Protein AF-A0A956CKT2-F1 (afdb_monomer_lite)

pLDDT: mean 85.94, std 10.78, range [39.94, 98.0]

Secondary structure (DSSP, 8-state):
-EEEEEEE-TTS-EEEEEEE-TT---S-HHHHS--S-SSEEEEEE--------HHIIIIIIHHH-HHHHHHHHHHHHHHHHHHHHHHHHHHHHHHHHHHHHHS-------

Radius of gyration: 19.92 Å; chains: 1; bounding box: 57×31×56 Å

Foldseek 3Di:
DKKWWWDQDPVRDTDTPDMDDPPDDPPLCCLVPVDPHPTDMDDPDDDDDDDDDSCCLPPPCVPPPVPVNVVVVVVSVVNVVVVVVVVVVVVVVVVVVVVVVVPDPPPPDD

Sequence (110 aa):
GELEVFKHGRGGNDLRVALLGPGDWFGDMSMVDPQPRSASVRAIAPSLLLRISPDQLETTLIERDVHTYAILMRNLARELSRRLRVADGILAQMVVSVGEAYRGPSTSGR

Structure (mmCIF, N/CA/C/O backbone):
data_AF-A0A956CKT2-F1
#
_entry.id   AF-A0A956CKT2-F1
#
loop_
_atom_site.group_PDB
_atom_site.id
_atom_site.type_symbol
_atom_site.label_atom_id
_atom_site.label_alt_id
_atom_site.label_comp_id
_atom_site.label_asym_id
_atom_site.label_entity_id
_atom_site.label_seq_id
_atom_site.pdbx_PDB_ins_code
_atom_site.Cartn_x
_atom_site.Cartn_y
_atom_site.Cartn_z
_atom_site.occupancy
_atom_site.B_iso_or_equiv
_atom_site.auth_seq_id
_atom_site.auth_comp_i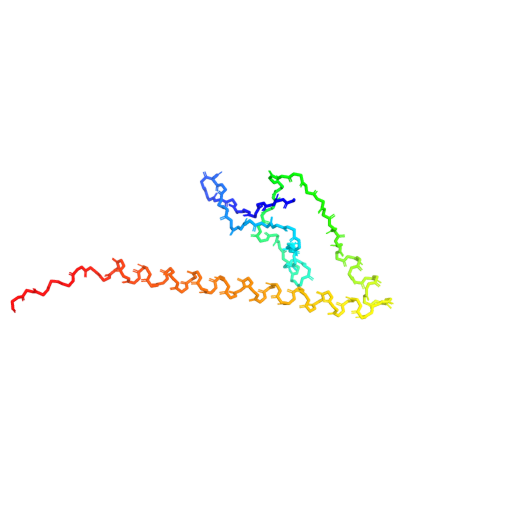d
_atom_site.auth_asym_id
_atom_site.auth_atom_id
_atom_site.pdbx_PDB_model_num
ATOM 1 N N . GLY A 1 1 ? -12.949 -5.361 -6.969 1.00 92.25 1 GLY A N 1
ATOM 2 C CA . GLY A 1 1 ? -12.180 -4.162 -6.618 1.00 92.25 1 GLY A CA 1
ATOM 3 C C . GLY A 1 1 ? -10.806 -4.317 -7.200 1.00 92.25 1 GLY A C 1
ATOM 4 O O . GLY A 1 1 ? -10.187 -5.339 -6.939 1.00 92.25 1 GLY A O 1
ATOM 5 N N . GLU A 1 2 ? -10.391 -3.364 -8.021 1.00 97.44 2 GLU A N 1
ATOM 6 C CA . GLU A 1 2 ? -9.076 -3.358 -8.657 1.00 97.44 2 GLU A CA 1
ATOM 7 C C . GLU A 1 2 ? -8.538 -1.929 -8.642 1.00 97.44 2 GLU A C 1
ATOM 9 O O . GLU A 1 2 ? -9.238 -0.983 -9.031 1.00 97.44 2 GLU A O 1
ATOM 14 N N . LEU A 1 3 ? -7.314 -1.778 -8.145 1.00 97.62 3 LEU A N 1
ATOM 15 C CA . LEU A 1 3 ? -6.640 -0.494 -8.024 1.00 97.62 3 LEU A CA 1
ATOM 16 C C . LEU A 1 3 ? -5.284 -0.550 -8.716 1.00 97.62 3 LEU A C 1
ATOM 18 O O . LEU A 1 3 ? -4.574 -1.551 -8.658 1.00 97.62 3 LEU A O 1
ATOM 22 N N . GLU A 1 4 ? -4.894 0.569 -9.301 1.00 97.06 4 GLU A N 1
ATOM 23 C CA . GLU A 1 4 ? -3.570 0.771 -9.863 1.00 97.06 4 GLU A CA 1
ATOM 24 C C . GLU A 1 4 ? -2.760 1.702 -8.962 1.00 97.06 4 GLU A C 1
ATOM 26 O O . GLU A 1 4 ? -3.213 2.799 -8.630 1.00 97.06 4 GLU A O 1
ATOM 31 N N . VAL A 1 5 ? -1.541 1.283 -8.612 1.00 95.06 5 VAL A N 1
ATOM 32 C CA . VAL A 1 5 ? -0.522 2.134 -7.986 1.00 95.06 5 VAL A CA 1
ATOM 33 C C . VAL A 1 5 ? 0.405 2.653 -9.077 1.00 95.06 5 VAL A C 1
ATOM 35 O O . VAL A 1 5 ? 0.982 1.857 -9.820 1.00 95.06 5 VAL A O 1
ATOM 38 N N . PHE A 1 6 ? 0.596 3.968 -9.156 1.00 95.06 6 PHE A N 1
ATOM 39 C CA . PHE A 1 6 ? 1.392 4.598 -10.206 1.00 95.06 6 PHE A CA 1
ATOM 40 C C . PHE A 1 6 ? 2.251 5.761 -9.696 1.00 95.06 6 PHE A C 1
ATOM 42 O O . PHE A 1 6 ? 1.954 6.402 -8.685 1.00 95.06 6 PHE A O 1
ATOM 49 N N . LYS A 1 7 ? 3.343 6.034 -10.413 1.00 93.31 7 LYS A N 1
ATOM 50 C CA . LYS A 1 7 ? 4.228 7.187 -10.204 1.00 93.31 7 LYS A CA 1
ATOM 51 C C . LYS A 1 7 ? 4.249 8.049 -11.456 1.00 93.31 7 LYS A C 1
ATOM 53 O O . LYS A 1 7 ? 4.394 7.524 -12.555 1.00 93.31 7 LYS A O 1
ATOM 58 N N . HIS A 1 8 ? 4.191 9.363 -11.284 1.00 89.12 8 HIS A N 1
ATOM 59 C CA . HIS A 1 8 ? 4.349 10.293 -12.397 1.00 89.12 8 HIS A CA 1
ATOM 60 C C . HIS A 1 8 ? 5.805 10.269 -12.883 1.00 89.12 8 HIS A C 1
ATOM 62 O O . HIS A 1 8 ? 6.732 10.583 -12.131 1.00 89.12 8 HIS A O 1
ATOM 68 N N . GLY A 1 9 ? 6.017 9.862 -14.133 1.00 84.69 9 GLY A N 1
ATOM 69 C CA . GLY A 1 9 ? 7.316 9.927 -14.790 1.00 84.69 9 GLY A CA 1
ATOM 70 C C . GLY A 1 9 ? 7.677 11.357 -15.200 1.00 84.69 9 GLY A C 1
ATOM 71 O O . GLY A 1 9 ? 6.817 12.222 -15.354 1.00 84.69 9 GLY A O 1
ATOM 72 N N . ARG A 1 10 ? 8.969 11.608 -15.451 1.00 79.50 10 ARG A N 1
ATOM 73 C CA . ARG A 1 10 ? 9.477 12.941 -15.845 1.00 79.50 10 ARG A CA 1
ATOM 74 C C . ARG A 1 10 ? 8.917 13.469 -17.176 1.00 79.50 10 ARG A C 1
ATOM 76 O O . ARG A 1 10 ? 9.023 14.660 -17.432 1.00 79.50 10 ARG A O 1
ATOM 83 N N . GLY A 1 11 ? 8.336 12.602 -18.009 1.00 80.44 11 GLY A N 1
ATOM 84 C CA . GLY A 1 11 ? 7.756 12.948 -19.313 1.00 80.44 11 GLY A CA 1
ATOM 85 C C . GLY A 1 11 ? 6.226 13.015 -19.344 1.00 80.44 11 GLY A C 1
ATOM 86 O O . GLY A 1 11 ? 5.662 12.945 -20.427 1.00 80.44 11 GLY A O 1
ATOM 87 N N . GLY A 1 12 ? 5.550 13.065 -18.189 1.00 82.62 12 GLY A N 1
ATOM 88 C CA . GLY A 1 12 ? 4.080 13.083 -18.117 1.00 82.62 12 GLY A CA 1
ATOM 89 C C . GLY A 1 12 ? 3.406 11.714 -18.263 1.00 82.62 12 GLY A C 1
ATOM 90 O O . GLY A 1 12 ? 2.190 11.621 -18.145 1.00 82.62 12 GLY A O 1
ATOM 91 N N . ASN A 1 13 ? 4.184 10.647 -18.464 1.00 88.31 13 ASN A N 1
ATOM 92 C CA . ASN A 1 13 ? 3.668 9.282 -18.484 1.00 88.31 13 ASN A CA 1
ATOM 93 C C . ASN A 1 13 ? 3.624 8.702 -17.069 1.00 88.31 13 ASN A C 1
ATOM 95 O O . ASN A 1 13 ? 4.630 8.720 -16.353 1.00 88.31 13 ASN A O 1
ATOM 99 N N . ASP A 1 14 ? 2.479 8.138 -16.697 1.00 92.94 14 ASP A N 1
ATOM 100 C CA . ASP A 1 14 ? 2.336 7.373 -15.464 1.00 92.94 14 ASP A CA 1
ATOM 101 C C . ASP A 1 14 ? 3.040 6.021 -15.601 1.00 92.94 14 ASP A C 1
ATOM 103 O O . ASP A 1 14 ? 2.746 5.222 -16.492 1.00 92.94 14 ASP A O 1
ATOM 107 N N . LEU A 1 15 ? 3.966 5.745 -14.687 1.00 91.81 15 LEU A N 1
ATOM 108 C CA . LEU A 1 15 ? 4.581 4.437 -14.541 1.00 91.81 15 LEU A CA 1
ATOM 109 C C . LEU A 1 15 ? 3.764 3.618 -13.544 1.00 91.81 15 LEU A C 1
ATOM 111 O O . LEU A 1 15 ? 3.756 3.920 -12.347 1.00 91.81 15 LEU A O 1
ATOM 115 N N . ARG A 1 16 ? 3.117 2.555 -14.026 1.00 92.38 16 ARG A N 1
ATOM 116 C CA . ARG A 1 16 ? 2.458 1.576 -13.160 1.00 92.38 16 ARG A CA 1
ATOM 117 C C . ARG A 1 16 ? 3.496 0.846 -12.310 1.00 92.38 16 ARG A C 1
ATOM 119 O O . ARG A 1 16 ? 4.414 0.223 -12.834 1.00 92.38 16 ARG A O 1
ATOM 126 N N . VAL A 1 17 ? 3.315 0.912 -10.997 1.00 90.62 17 VAL A N 1
ATOM 127 C CA . VAL A 1 17 ? 4.174 0.273 -9.993 1.00 90.62 17 VAL A CA 1
ATOM 128 C C . VAL A 1 17 ? 3.582 -1.056 -9.536 1.00 90.62 17 VAL A C 1
ATOM 130 O O . VAL A 1 17 ? 4.319 -2.019 -9.350 1.00 90.62 17 VAL A O 1
ATOM 133 N N . ALA A 1 18 ? 2.260 -1.120 -9.357 1.00 91.12 18 ALA A N 1
ATOM 134 C CA . ALA A 1 18 ? 1.567 -2.328 -8.918 1.00 91.12 18 ALA A CA 1
ATOM 135 C C . ALA A 1 18 ? 0.082 -2.310 -9.308 1.00 91.12 18 ALA A C 1
ATOM 137 O O . ALA A 1 18 ? -0.499 -1.247 -9.536 1.00 91.12 18 ALA A O 1
ATOM 138 N N . LEU A 1 19 ? -0.523 -3.496 -9.327 1.00 94.56 19 LEU A N 1
ATOM 139 C CA . LEU A 1 19 ? -1.971 -3.696 -9.312 1.00 94.56 19 LEU A CA 1
ATOM 140 C C . LEU A 1 19 ? -2.353 -4.291 -7.959 1.00 94.56 19 LEU A C 1
ATOM 142 O O . LEU A 1 19 ? -1.643 -5.163 -7.457 1.00 94.56 19 LEU A O 1
ATOM 146 N N . LEU A 1 20 ? -3.443 -3.798 -7.381 1.00 94.31 20 LEU A N 1
ATOM 147 C CA . LEU A 1 20 ? -3.967 -4.244 -6.095 1.00 94.31 20 LEU A CA 1
ATOM 148 C C . LEU A 1 20 ? -5.368 -4.816 -6.281 1.00 94.31 20 LEU A C 1
ATOM 150 O O . LEU A 1 20 ? -6.207 -4.226 -6.969 1.00 94.31 20 LEU A O 1
ATOM 154 N N . GLY A 1 21 ? -5.617 -5.943 -5.629 1.00 95.06 21 GLY A N 1
ATOM 155 C CA . GLY A 1 21 ? -6.896 -6.630 -5.600 1.00 95.06 21 GLY A CA 1
ATOM 156 C C . GLY A 1 21 ? -7.552 -6.623 -4.217 1.00 95.06 21 GLY A C 1
ATOM 157 O O . GLY A 1 21 ? -7.109 -5.943 -3.287 1.00 95.06 21 GLY A O 1
ATOM 158 N N . PRO A 1 22 ? -8.648 -7.383 -4.057 1.00 94.56 22 PRO A N 1
ATOM 159 C CA . PRO A 1 22 ? -9.303 -7.550 -2.766 1.00 94.56 22 PRO A CA 1
ATOM 160 C C . PRO A 1 22 ? -8.343 -8.109 -1.708 1.00 94.56 22 PRO A C 1
ATOM 162 O O . PRO A 1 22 ? -7.672 -9.110 -1.940 1.00 94.56 22 PRO A O 1
ATOM 165 N N . GLY A 1 23 ? -8.322 -7.480 -0.532 1.00 88.69 23 GLY A N 1
ATOM 166 C CA . GLY A 1 23 ? -7.461 -7.876 0.588 1.00 88.69 23 GLY A CA 1
ATOM 167 C C . GLY A 1 23 ? -6.086 -7.204 0.606 1.00 88.69 23 GLY A C 1
ATOM 168 O O . GLY A 1 23 ? -5.421 -7.260 1.640 1.00 88.69 23 GLY A O 1
ATOM 169 N N . ASP A 1 24 ? -5.687 -6.527 -0.475 1.00 89.88 24 ASP A N 1
ATOM 170 C CA . ASP A 1 24 ? -4.448 -5.753 -0.503 1.00 89.88 24 ASP A CA 1
ATOM 171 C C . ASP A 1 24 ? -4.568 -4.441 0.281 1.00 89.88 24 ASP A C 1
ATOM 173 O O . ASP A 1 24 ? -5.617 -3.796 0.340 1.00 89.88 24 ASP A O 1
ATOM 177 N N . TRP A 1 25 ? -3.444 -4.027 0.864 1.00 88.12 25 TRP A N 1
ATOM 178 C CA . TRP A 1 25 ? -3.317 -2.818 1.676 1.00 88.12 25 TRP A CA 1
ATOM 179 C C . TRP A 1 25 ? -2.552 -1.751 0.899 1.00 88.12 25 TRP A C 1
ATOM 181 O O . TRP A 1 25 ? -1.678 -2.067 0.099 1.00 88.12 25 TRP A O 1
ATOM 191 N N . PHE A 1 26 ? -2.833 -0.471 1.119 1.00 91.06 26 PHE A N 1
ATOM 192 C CA . PHE A 1 26 ? -2.017 0.617 0.574 1.00 91.06 26 PHE A CA 1
ATOM 193 C C . PHE A 1 26 ? -2.143 1.875 1.428 1.00 91.06 26 PHE A C 1
ATOM 195 O O . PHE A 1 26 ? -3.074 2.013 2.217 1.00 91.06 26 PHE A O 1
ATOM 202 N N . GLY A 1 27 ? -1.188 2.796 1.277 1.00 88.94 27 GLY A N 1
ATOM 203 C CA . GLY A 1 27 ? -1.078 3.962 2.162 1.00 88.94 27 GLY A CA 1
ATOM 204 C C . GLY A 1 27 ? -0.522 3.623 3.552 1.00 88.94 27 GLY A C 1
ATOM 205 O O . GLY A 1 27 ? -0.454 4.496 4.412 1.00 88.94 27 GLY A O 1
ATOM 206 N N . ASP A 1 28 ? -0.077 2.381 3.729 1.00 88.69 28 ASP A N 1
ATOM 207 C CA . ASP A 1 28 ? 0.554 1.800 4.909 1.00 88.69 28 ASP A CA 1
ATOM 208 C C . ASP A 1 28 ? 1.856 2.510 5.288 1.00 88.69 28 ASP A C 1
ATOM 210 O O . ASP A 1 28 ? 2.092 2.777 6.461 1.00 88.69 28 ASP A O 1
ATOM 214 N N . MET A 1 29 ? 2.664 2.900 4.297 1.00 87.56 29 MET A N 1
ATOM 215 C CA . MET A 1 29 ? 3.929 3.602 4.541 1.00 87.56 29 MET A CA 1
ATOM 216 C C . MET A 1 29 ? 3.733 4.871 5.369 1.00 87.56 29 MET A C 1
ATOM 218 O O . MET A 1 29 ? 4.401 5.025 6.379 1.00 87.56 29 MET A O 1
ATOM 222 N N . SER A 1 30 ? 2.762 5.720 5.015 1.00 85.00 30 SER A N 1
ATOM 223 C CA . SER A 1 30 ? 2.501 6.964 5.757 1.00 85.00 30 SER A CA 1
ATOM 224 C C . SER A 1 30 ? 1.942 6.745 7.164 1.00 85.00 30 SER A C 1
ATOM 226 O O . SER A 1 30 ? 1.928 7.681 7.951 1.00 85.00 30 SER A O 1
ATOM 228 N N . MET A 1 31 ? 1.425 5.545 7.457 1.00 82.81 31 MET A N 1
ATOM 229 C CA . MET A 1 31 ? 0.985 5.191 8.810 1.00 82.81 31 MET A CA 1
ATOM 230 C C . MET A 1 31 ? 2.161 4.786 9.704 1.00 82.81 31 MET A C 1
ATOM 232 O O . MET A 1 31 ? 2.066 4.932 10.915 1.00 82.81 31 MET A O 1
ATOM 236 N N . VAL A 1 32 ? 3.241 4.251 9.125 1.00 83.62 32 VAL A N 1
ATOM 237 C CA . VAL A 1 32 ? 4.431 3.792 9.863 1.00 83.62 32 VAL A CA 1
ATOM 238 C C . VAL A 1 32 ? 5.514 4.869 9.910 1.00 83.62 32 VAL A C 1
ATOM 240 O O . VAL A 1 32 ? 6.147 5.059 10.943 1.00 83.62 32 VAL A O 1
ATOM 243 N N . ASP A 1 33 ? 5.722 5.564 8.797 1.00 85.12 33 ASP A N 1
ATOM 244 C CA . ASP A 1 33 ? 6.684 6.647 8.636 1.00 85.12 33 ASP A CA 1
ATOM 245 C C . ASP A 1 33 ? 5.984 7.828 7.938 1.00 85.12 33 ASP A C 1
ATOM 247 O O . ASP A 1 33 ? 5.677 7.736 6.741 1.00 85.12 33 ASP A O 1
ATOM 251 N N . PRO A 1 34 ? 5.662 8.916 8.664 1.00 82.12 34 PRO A N 1
ATOM 252 C CA . PRO A 1 34 ? 4.889 10.039 8.143 1.00 82.12 34 PRO A CA 1
ATOM 253 C C . PRO A 1 34 ? 5.709 10.906 7.170 1.00 82.12 34 PRO A C 1
ATOM 255 O O . PRO A 1 34 ? 6.098 12.037 7.454 1.00 82.12 34 PRO A O 1
ATOM 258 N N . GLN A 1 35 ? 5.924 10.366 5.972 1.00 87.56 35 GLN A N 1
ATOM 259 C CA . GLN A 1 35 ? 6.525 11.020 4.813 1.00 87.56 35 GLN A CA 1
ATOM 260 C C . GLN A 1 35 ? 5.485 11.297 3.711 1.00 87.56 35 GLN A C 1
ATOM 262 O O . GLN A 1 35 ? 4.387 10.721 3.721 1.00 87.56 35 GLN A O 1
ATOM 267 N N . PRO A 1 36 ? 5.803 12.167 2.726 1.00 87.69 36 PRO A N 1
ATOM 268 C CA . PRO A 1 36 ? 4.960 12.359 1.552 1.00 87.69 36 PRO A CA 1
ATOM 269 C C . PRO A 1 36 ? 4.602 11.036 0.864 1.00 87.69 36 PRO A C 1
ATOM 271 O O . PRO A 1 36 ? 5.352 10.060 0.905 1.00 87.69 36 PRO A O 1
ATOM 274 N N . ARG A 1 37 ? 3.443 11.007 0.193 1.00 88.38 37 ARG A N 1
ATOM 275 C CA . ARG A 1 37 ? 2.959 9.808 -0.508 1.00 88.38 37 ARG A CA 1
ATOM 276 C C . ARG A 1 37 ? 4.021 9.290 -1.483 1.00 88.38 37 ARG A C 1
ATOM 278 O O . ARG A 1 37 ? 4.474 10.019 -2.360 1.00 88.38 37 ARG A O 1
ATOM 285 N N . SER A 1 38 ? 4.364 8.009 -1.359 1.00 88.00 38 SER A N 1
ATOM 286 C CA . SER A 1 38 ? 5.372 7.357 -2.203 1.00 88.00 38 SER A CA 1
ATOM 287 C C . SER A 1 38 ? 4.892 7.093 -3.635 1.00 88.00 38 SER A C 1
ATOM 289 O O . SER A 1 38 ? 5.716 6.944 -4.538 1.00 88.00 38 SER A O 1
ATOM 291 N N . ALA A 1 39 ? 3.577 7.021 -3.849 1.00 92.25 39 ALA A N 1
ATOM 292 C CA . ALA A 1 39 ? 2.920 6.832 -5.137 1.00 92.25 39 ALA A CA 1
ATOM 293 C C . ALA A 1 39 ? 1.453 7.289 -5.064 1.00 92.25 39 ALA A C 1
ATOM 295 O O . ALA A 1 39 ? 0.884 7.421 -3.976 1.00 92.25 39 ALA A O 1
ATOM 296 N N . SER A 1 40 ? 0.843 7.485 -6.230 1.00 94.62 40 SER A N 1
ATOM 297 C CA . SER A 1 40 ? -0.597 7.693 -6.374 1.00 94.62 40 SER A CA 1
ATOM 298 C C . SER A 1 40 ? -1.315 6.358 -6.554 1.00 94.62 40 SER A C 1
ATOM 300 O O . SER A 1 40 ? -0.732 5.387 -7.037 1.00 94.62 40 SER A O 1
ATOM 302 N N . VAL A 1 41 ? -2.594 6.313 -6.180 1.00 95.88 41 VAL A N 1
ATOM 303 C CA . VAL A 1 41 ? -3.455 5.141 -6.372 1.00 95.88 41 VAL A CA 1
ATOM 304 C C . VAL A 1 41 ? -4.759 5.584 -7.021 1.00 95.88 41 VAL A C 1
ATOM 306 O O . VAL A 1 41 ? -5.340 6.584 -6.597 1.00 95.88 41 VAL A O 1
ATOM 309 N N . ARG A 1 42 ? -5.232 4.848 -8.028 1.00 96.50 42 ARG A N 1
ATOM 310 C CA . ARG A 1 42 ? -6.552 5.057 -8.642 1.00 96.50 42 ARG A CA 1
ATOM 311 C C . ARG A 1 42 ? -7.323 3.752 -8.757 1.00 96.50 42 ARG A C 1
ATOM 313 O O . ARG A 1 42 ? -6.733 2.700 -8.983 1.00 96.50 42 ARG A O 1
ATOM 320 N N . ALA A 1 43 ? -8.641 3.824 -8.612 1.00 97.88 43 ALA A N 1
ATOM 321 C CA . ALA A 1 43 ? -9.510 2.690 -8.892 1.00 97.88 43 ALA A CA 1
ATOM 322 C C . ALA A 1 43 ? -9.679 2.526 -10.404 1.00 97.88 43 ALA A C 1
ATOM 324 O O . ALA A 1 43 ? -9.997 3.493 -11.094 1.00 97.88 43 ALA A O 1
ATOM 325 N N . ILE A 1 44 ? -9.481 1.306 -10.896 1.00 97.88 44 ILE A N 1
ATOM 326 C CA . ILE A 1 44 ? -9.681 0.947 -12.310 1.00 97.88 44 ILE A CA 1
ATOM 327 C C . ILE A 1 44 ? -10.886 0.018 -12.508 1.00 97.88 44 ILE A C 1
ATOM 329 O O . ILE A 1 44 ? -11.314 -0.222 -13.632 1.00 97.88 44 ILE A O 1
ATOM 333 N N . ALA A 1 45 ? -11.488 -0.432 -11.405 1.00 97.94 45 ALA A N 1
ATOM 334 C CA . ALA A 1 45 ? -12.780 -1.101 -11.358 1.00 97.94 45 ALA A CA 1
ATOM 335 C C . ALA A 1 45 ? -13.561 -0.667 -10.099 1.00 97.94 45 ALA A C 1
ATOM 337 O O . ALA A 1 45 ? -12.943 -0.193 -9.133 1.00 97.94 45 ALA A O 1
ATOM 338 N N . PRO A 1 46 ? -14.896 -0.865 -10.046 1.00 98.00 46 PRO A N 1
ATOM 339 C CA . PRO A 1 46 ? -15.683 -0.645 -8.835 1.00 98.00 46 PRO A CA 1
ATOM 340 C C . PRO A 1 46 ? -15.051 -1.324 -7.615 1.00 98.00 46 PRO A C 1
ATOM 342 O O . PRO A 1 46 ? -14.761 -2.527 -7.611 1.00 98.00 46 PRO A O 1
ATOM 345 N N . SER A 1 47 ? -14.784 -0.521 -6.588 1.00 96.88 47 SER A N 1
ATOM 346 C CA . SER A 1 47 ? -13.981 -0.919 -5.435 1.00 96.88 47 SER A CA 1
ATOM 347 C C . SER A 1 47 ? -14.601 -0.389 -4.149 1.00 96.88 47 SER A C 1
ATOM 349 O O . SER A 1 47 ? -14.925 0.791 -4.053 1.00 96.88 47 SER A O 1
ATOM 351 N N . LEU A 1 48 ? -14.746 -1.273 -3.162 1.00 97.00 48 LEU A N 1
ATOM 352 C CA . LEU A 1 48 ? -15.125 -0.927 -1.797 1.00 97.00 48 LEU A CA 1
ATOM 353 C C . LEU A 1 48 ? -13.863 -0.947 -0.937 1.00 97.00 48 LEU A C 1
ATOM 355 O O . LEU A 1 48 ? -13.126 -1.932 -0.962 1.00 97.00 48 LEU A O 1
ATOM 359 N N . LEU A 1 49 ? -13.616 0.136 -0.203 1.00 95.31 49 LEU A N 1
ATOM 360 C CA . LEU A 1 49 ? -12.394 0.325 0.572 1.00 95.31 49 LEU A CA 1
ATOM 361 C C . LEU A 1 49 ? -12.723 0.602 2.034 1.00 95.31 49 LEU A C 1
ATOM 363 O O . LEU A 1 49 ? -13.623 1.385 2.336 1.00 95.31 49 LEU A O 1
ATOM 367 N N . LEU A 1 50 ? -11.941 0.001 2.929 1.00 92.38 50 LEU A N 1
ATOM 368 C CA . LEU A 1 50 ? -11.895 0.383 4.333 1.00 92.38 50 LEU A CA 1
ATOM 369 C C . LEU A 1 50 ? -10.775 1.408 4.516 1.00 92.38 50 LEU A C 1
ATOM 371 O O . LEU A 1 50 ? -9.622 1.137 4.186 1.00 92.38 50 LEU A O 1
ATOM 375 N N . ARG A 1 51 ? -11.112 2.584 5.044 1.00 90.94 51 ARG A N 1
ATOM 376 C CA . ARG A 1 51 ? -10.136 3.624 5.377 1.00 90.94 51 ARG A CA 1
ATOM 377 C C . ARG A 1 51 ? -9.890 3.631 6.879 1.00 90.94 51 ARG A C 1
ATOM 379 O O . ARG A 1 51 ? -10.840 3.718 7.648 1.00 90.94 51 ARG A O 1
ATOM 386 N N . ILE A 1 52 ? -8.615 3.623 7.255 1.00 87.31 52 ILE A N 1
ATOM 387 C CA . ILE A 1 52 ? -8.146 3.864 8.620 1.00 87.31 52 ILE A CA 1
ATOM 388 C C . ILE A 1 52 ? -7.373 5.184 8.589 1.00 87.31 52 ILE A C 1
ATOM 390 O O . ILE A 1 52 ? -6.426 5.321 7.812 1.00 87.31 52 ILE A O 1
ATOM 394 N N . SER A 1 53 ? -7.808 6.188 9.353 1.00 86.44 53 SER A N 1
ATOM 395 C CA . SER A 1 53 ? -7.036 7.426 9.514 1.00 86.44 53 SER A CA 1
ATOM 396 C C . SER A 1 53 ? -5.946 7.263 10.583 1.00 86.44 53 SER A C 1
ATOM 398 O O . SER A 1 53 ? -6.103 6.438 11.485 1.00 86.44 53 SER A O 1
ATOM 400 N N . PRO A 1 54 ? -4.859 8.055 10.521 1.00 80.69 54 PRO A N 1
ATOM 401 C CA . PRO A 1 54 ? -3.856 8.091 11.586 1.00 80.69 54 PRO A CA 1
ATOM 402 C C . PRO A 1 54 ? -4.476 8.349 12.968 1.00 80.69 54 PRO A C 1
ATOM 404 O O . PRO A 1 54 ? -4.181 7.624 13.908 1.00 80.69 54 PRO A O 1
ATOM 407 N N . ASP A 1 55 ? -5.440 9.271 13.063 1.00 83.25 55 ASP A N 1
ATOM 408 C CA . ASP A 1 55 ? -6.113 9.590 14.334 1.00 83.25 55 ASP A CA 1
ATOM 409 C C . ASP A 1 55 ? -6.913 8.399 14.896 1.00 83.25 55 ASP A C 1
ATOM 411 O O . ASP A 1 55 ? -6.951 8.160 16.102 1.00 83.25 55 ASP A O 1
ATOM 415 N N . GLN A 1 56 ? -7.549 7.607 14.022 1.00 82.31 56 GLN A N 1
ATOM 416 C CA . GLN A 1 56 ? -8.242 6.380 14.433 1.00 82.31 56 GLN A CA 1
ATOM 417 C C . GLN A 1 56 ? -7.255 5.335 14.959 1.00 82.31 56 GLN A C 1
ATOM 419 O O . GLN A 1 56 ? -7.578 4.593 15.888 1.00 82.31 56 GLN A O 1
ATOM 424 N N . LEU A 1 57 ? -6.056 5.279 14.378 1.00 78.56 57 LEU A N 1
ATOM 425 C CA . LEU A 1 57 ? -5.003 4.386 14.832 1.00 78.56 57 LEU A CA 1
ATOM 426 C C . LEU A 1 57 ? -4.501 4.791 16.223 1.00 78.56 57 LEU A C 1
ATOM 428 O O . LEU A 1 57 ? -4.502 3.959 17.128 1.00 78.56 57 LEU A O 1
ATOM 432 N N . GLU A 1 58 ? 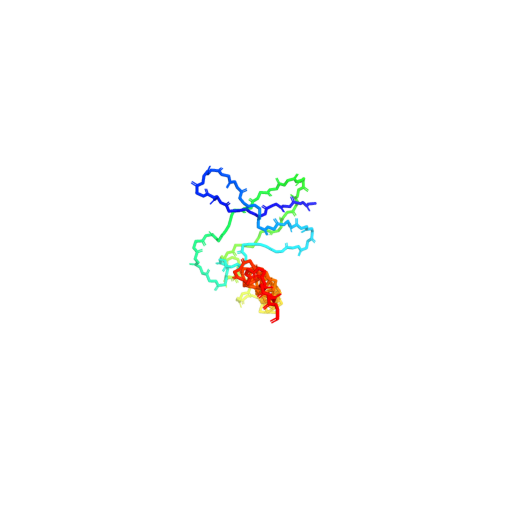-4.126 6.060 16.391 1.00 74.50 58 GLU A N 1
ATOM 433 C CA . GLU A 1 58 ? -3.515 6.572 17.619 1.00 74.50 58 GLU A CA 1
ATOM 434 C C . GLU A 1 58 ? -4.503 6.633 18.786 1.00 74.50 58 GLU A C 1
ATOM 436 O O . GLU A 1 58 ? -4.242 6.063 19.839 1.00 74.50 58 GLU A O 1
ATOM 441 N N . THR A 1 59 ? -5.664 7.265 18.614 1.00 72.00 59 THR A N 1
ATOM 442 C CA . THR A 1 59 ? -6.573 7.525 19.744 1.00 72.00 59 THR A CA 1
ATOM 443 C C . THR A 1 59 ? -7.524 6.363 20.023 1.00 72.00 59 THR A C 1
ATOM 445 O O . THR A 1 59 ? -7.922 6.135 21.160 1.00 72.00 59 THR A O 1
ATOM 448 N N . THR A 1 60 ? -7.941 5.611 18.998 1.00 69.8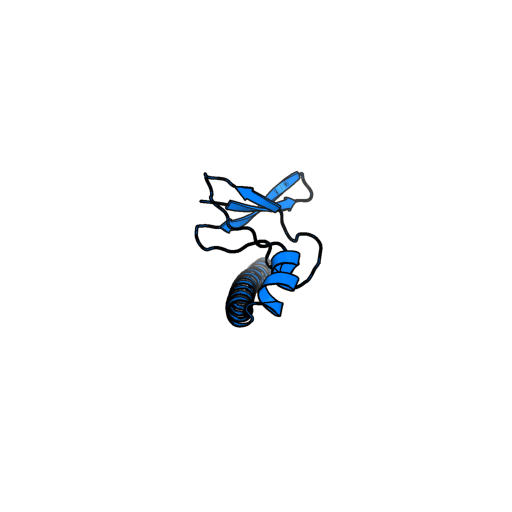1 60 THR A N 1
ATOM 449 C CA . THR A 1 60 ? -8.965 4.568 19.201 1.00 69.81 60 THR A CA 1
ATOM 450 C C . THR A 1 60 ? -8.341 3.213 19.487 1.00 69.81 60 THR A C 1
ATOM 452 O O . THR A 1 60 ? -8.746 2.548 20.435 1.00 69.81 60 THR A O 1
ATOM 455 N N . LEU A 1 61 ? -7.362 2.785 18.690 1.00 76.50 61 LEU A N 1
ATOM 456 C CA . LEU A 1 61 ? -6.851 1.419 18.794 1.00 76.50 61 LEU A CA 1
ATOM 457 C C . LEU A 1 61 ? -5.784 1.272 19.879 1.00 76.50 61 LEU A C 1
ATOM 459 O O . LEU A 1 61 ? -5.834 0.299 20.623 1.00 76.50 61 LEU A O 1
ATOM 463 N N . ILE A 1 62 ? -4.869 2.232 20.033 1.00 75.50 62 ILE A N 1
ATOM 464 C CA . ILE A 1 62 ? -3.834 2.133 21.077 1.00 75.50 62 ILE A CA 1
ATOM 465 C C . ILE A 1 62 ? -4.456 2.221 22.476 1.00 75.50 62 ILE A C 1
ATOM 467 O O . ILE A 1 62 ? -4.094 1.443 23.354 1.00 75.50 62 ILE A O 1
ATOM 471 N N . GLU A 1 63 ? -5.408 3.129 22.690 1.00 78.62 63 GLU A N 1
ATOM 472 C CA . GLU A 1 63 ? -5.962 3.368 24.028 1.00 78.62 63 GLU A CA 1
ATOM 473 C C . GLU A 1 63 ? -7.081 2.392 24.413 1.00 78.62 63 GLU A C 1
ATOM 475 O O . GLU A 1 63 ? -7.237 2.076 25.593 1.00 78.62 63 GLU A O 1
ATOM 480 N N . ARG A 1 64 ? -7.880 1.914 23.445 1.00 82.00 64 ARG A N 1
ATOM 481 C CA . ARG A 1 64 ? -9.093 1.125 23.735 1.00 82.00 64 ARG A CA 1
ATOM 482 C C . ARG A 1 64 ? -8.983 -0.354 23.390 1.00 82.00 64 ARG A C 1
ATOM 484 O O . ARG A 1 64 ? -9.680 -1.150 24.011 1.00 82.00 64 ARG A O 1
ATOM 491 N N . ASP A 1 65 ? -8.153 -0.728 22.416 1.00 87.38 65 ASP A N 1
ATOM 492 C CA . ASP A 1 65 ? -8.033 -2.117 21.961 1.00 87.38 65 ASP A CA 1
ATOM 493 C C . ASP A 1 65 ? -6.638 -2.429 21.392 1.00 87.38 65 ASP A C 1
ATOM 495 O O . ASP A 1 65 ? -6.415 -2.578 20.182 1.00 87.38 65 ASP A O 1
ATOM 499 N N . VAL A 1 66 ? -5.686 -2.586 22.315 1.00 88.38 66 VAL A N 1
ATOM 500 C CA . VAL A 1 66 ? -4.299 -2.980 22.024 1.00 88.38 66 VAL A CA 1
ATOM 501 C C . VAL A 1 66 ? -4.212 -4.278 21.219 1.00 88.38 66 VAL A C 1
ATOM 503 O O . VAL A 1 66 ? -3.268 -4.452 20.445 1.00 88.38 66 VAL A O 1
ATOM 506 N N . HIS A 1 67 ? -5.164 -5.201 21.378 1.00 90.50 67 HIS A N 1
ATOM 507 C CA . HIS A 1 67 ? -5.129 -6.468 20.656 1.00 90.50 67 HIS A CA 1
ATOM 508 C C . HIS A 1 67 ? -5.367 -6.247 19.161 1.00 90.50 67 HIS A C 1
ATOM 510 O O . HIS A 1 67 ? -4.576 -6.707 18.330 1.00 90.50 67 HIS A O 1
ATOM 516 N N . THR A 1 68 ? -6.400 -5.476 18.819 1.00 89.50 68 THR A N 1
ATOM 517 C CA . THR A 1 68 ? -6.678 -5.086 17.433 1.00 89.50 68 THR A CA 1
ATOM 518 C C . THR A 1 68 ? -5.532 -4.260 16.852 1.00 89.50 68 THR A C 1
ATOM 520 O O . THR A 1 68 ? -5.098 -4.528 15.728 1.00 89.50 68 THR A O 1
ATOM 523 N N . TYR A 1 69 ? -4.970 -3.325 17.625 1.00 89.12 69 TYR A N 1
ATOM 524 C CA . TYR A 1 69 ? -3.777 -2.577 17.217 1.00 89.12 69 TYR A CA 1
ATOM 525 C C . TYR A 1 69 ? -2.600 -3.506 16.874 1.00 89.12 69 TYR A C 1
ATOM 527 O O . TYR A 1 69 ? -1.997 -3.387 15.807 1.00 89.12 69 TYR A O 1
ATOM 535 N N . ALA A 1 70 ? -2.295 -4.485 17.731 1.00 90.69 70 ALA A N 1
ATOM 536 C CA . ALA A 1 70 ? -1.190 -5.417 17.517 1.00 90.69 70 ALA A CA 1
ATOM 537 C C . ALA A 1 70 ? -1.386 -6.288 16.264 1.00 90.69 70 ALA A C 1
ATOM 539 O O . ALA A 1 70 ? -0.431 -6.527 15.518 1.00 90.69 70 ALA A O 1
ATOM 540 N N . ILE A 1 71 ? -2.616 -6.747 16.002 1.00 90.75 71 ILE A N 1
ATOM 541 C CA . ILE A 1 71 ? -2.951 -7.480 14.772 1.00 90.75 71 ILE A CA 1
ATOM 542 C C . ILE A 1 71 ? -2.725 -6.590 13.548 1.00 90.75 71 ILE A C 1
ATOM 544 O O . ILE A 1 71 ? -2.103 -7.028 12.576 1.00 90.75 71 ILE A O 1
ATOM 548 N N . LEU A 1 72 ? -3.191 -5.341 13.604 1.00 88.44 72 LEU A N 1
ATOM 549 C CA . LEU A 1 72 ? -3.044 -4.386 12.515 1.00 88.44 72 LEU A CA 1
ATOM 550 C C . LEU A 1 72 ? -1.569 -4.115 12.205 1.00 88.44 72 LEU A C 1
ATOM 552 O O . LEU A 1 72 ? -1.139 -4.280 11.065 1.00 88.44 72 LEU A O 1
ATOM 556 N N . MET A 1 73 ? -0.774 -3.796 13.227 1.00 88.88 73 MET A N 1
ATOM 557 C CA . MET A 1 73 ? 0.659 -3.538 13.079 1.00 88.88 73 MET A CA 1
ATOM 558 C C . MET A 1 73 ? 1.416 -4.760 12.559 1.00 88.88 73 MET A C 1
ATOM 560 O O . MET A 1 73 ? 2.289 -4.630 11.701 1.00 88.88 73 MET A O 1
ATOM 564 N N . ARG A 1 74 ? 1.052 -5.971 13.002 1.00 91.00 74 ARG A N 1
ATOM 565 C C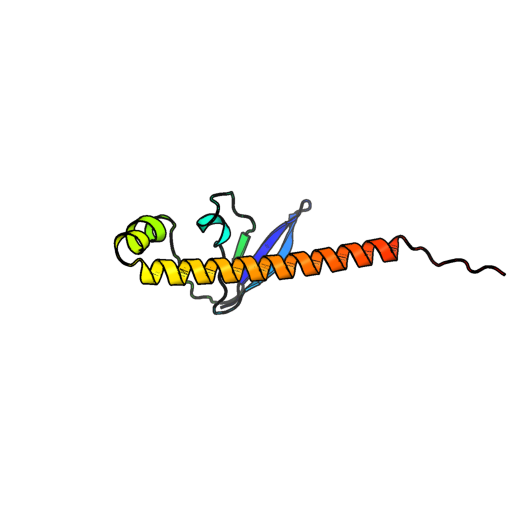A . ARG A 1 74 ? 1.617 -7.217 12.463 1.00 91.00 74 ARG A CA 1
ATOM 566 C C . ARG A 1 74 ? 1.303 -7.383 10.972 1.00 91.00 74 ARG A C 1
ATOM 568 O O . ARG A 1 74 ? 2.175 -7.825 10.224 1.00 91.00 74 ARG A O 1
ATOM 575 N N . ASN A 1 75 ? 0.088 -7.056 10.537 1.00 89.25 75 ASN A N 1
ATOM 576 C CA . ASN A 1 75 ? -0.302 -7.151 9.130 1.00 89.25 75 ASN A CA 1
ATOM 577 C C . ASN A 1 75 ? 0.412 -6.098 8.270 1.00 89.25 75 ASN A C 1
ATOM 579 O O . ASN A 1 75 ? 0.955 -6.453 7.224 1.00 89.25 75 ASN A O 1
ATOM 583 N N . LEU A 1 76 ? 0.515 -4.854 8.752 1.00 88.75 76 LEU A N 1
ATOM 584 C CA . LEU A 1 76 ? 1.288 -3.790 8.100 1.00 88.75 76 LEU A CA 1
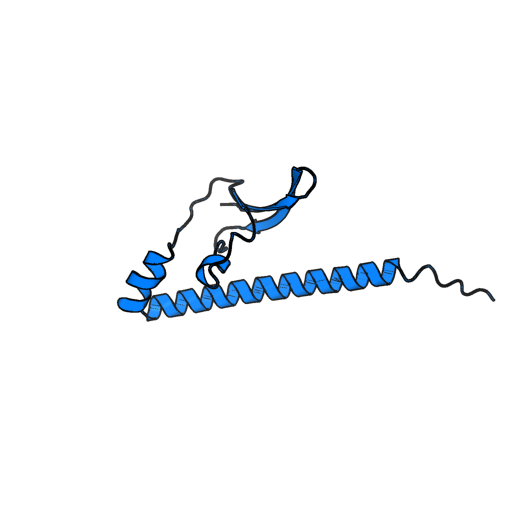ATOM 585 C C . LEU A 1 76 ? 2.763 -4.185 7.943 1.00 88.75 76 LEU A C 1
ATOM 587 O O . LEU A 1 76 ? 3.313 -4.119 6.845 1.00 88.75 76 LEU A O 1
ATOM 591 N N . ALA A 1 77 ? 3.394 -4.688 9.008 1.00 90.44 77 ALA A N 1
ATOM 592 C CA . ALA A 1 77 ? 4.787 -5.129 8.968 1.00 90.44 77 ALA A CA 1
ATOM 593 C C . ALA A 1 77 ? 5.014 -6.283 7.975 1.00 90.44 77 ALA A C 1
ATOM 595 O O . ALA A 1 77 ? 6.021 -6.306 7.258 1.00 90.44 77 ALA A O 1
ATOM 596 N N . ARG A 1 78 ? 4.079 -7.241 7.901 1.00 90.50 78 ARG A N 1
ATOM 597 C CA . ARG A 1 78 ? 4.137 -8.350 6.933 1.00 90.50 78 ARG A CA 1
ATOM 598 C C . ARG A 1 78 ? 4.044 -7.854 5.495 1.00 90.50 78 ARG A C 1
ATOM 600 O O . ARG A 1 78 ? 4.816 -8.330 4.662 1.00 90.50 78 ARG A O 1
ATOM 607 N N . GLU A 1 79 ? 3.145 -6.915 5.215 1.00 88.88 79 GLU A N 1
ATOM 608 C CA . GLU A 1 79 ? 2.967 -6.370 3.868 1.00 88.88 79 GLU A CA 1
ATOM 609 C C . GLU A 1 79 ? 4.166 -5.523 3.432 1.00 88.88 79 GLU A C 1
ATOM 611 O O . GLU A 1 79 ? 4.706 -5.750 2.348 1.00 88.88 79 GLU A O 1
ATOM 616 N N . LEU A 1 80 ? 4.671 -4.637 4.296 1.00 90.12 80 LEU A N 1
ATOM 617 C CA . LEU A 1 80 ? 5.903 -3.886 4.035 1.00 90.12 80 LEU A CA 1
ATOM 618 C C . LEU A 1 80 ? 7.085 -4.825 3.760 1.00 90.12 80 LEU A C 1
ATOM 620 O O . LEU A 1 80 ? 7.805 -4.650 2.778 1.00 90.12 80 LEU A O 1
ATOM 624 N N . SER A 1 81 ? 7.239 -5.882 4.564 1.00 92.81 81 SER A N 1
ATOM 625 C CA . SER A 1 81 ? 8.287 -6.888 4.355 1.00 92.81 81 SER A CA 1
ATOM 626 C C . SER A 1 81 ? 8.125 -7.642 3.032 1.00 92.81 81 SER A C 1
ATOM 628 O O . SER A 1 81 ? 9.114 -7.981 2.383 1.00 92.81 81 SER A O 1
ATOM 630 N N . ARG A 1 82 ? 6.885 -7.941 2.619 1.00 89.94 82 ARG A N 1
ATOM 631 C CA . ARG A 1 82 ? 6.601 -8.583 1.329 1.00 89.94 82 ARG A CA 1
ATOM 632 C C . ARG A 1 82 ? 6.992 -7.662 0.176 1.00 89.94 82 ARG A C 1
ATOM 634 O O . ARG A 1 82 ? 7.671 -8.115 -0.741 1.00 89.94 82 ARG A O 1
ATOM 641 N N . ARG A 1 83 ? 6.612 -6.384 0.243 1.00 87.88 83 ARG A N 1
ATOM 642 C CA . ARG A 1 83 ? 6.955 -5.370 -0.766 1.00 87.88 83 ARG A CA 1
ATOM 643 C C . ARG A 1 83 ? 8.454 -5.166 -0.887 1.00 87.88 83 ARG A C 1
ATOM 645 O O . ARG A 1 83 ? 8.950 -5.122 -2.007 1.00 87.88 83 ARG A O 1
ATOM 652 N N . LEU A 1 84 ? 9.161 -5.102 0.241 1.00 91.00 84 LEU A N 1
ATOM 653 C CA . LEU A 1 84 ? 10.615 -4.975 0.256 1.00 91.00 84 LEU A CA 1
ATOM 654 C C . LEU A 1 84 ? 11.280 -6.169 -0.436 1.00 91.00 84 LEU A C 1
ATOM 656 O O . LEU A 1 84 ? 12.046 -5.967 -1.365 1.00 91.00 84 LEU A O 1
ATOM 660 N N . ARG A 1 85 ? 10.890 -7.408 -0.098 1.00 92.56 85 ARG A N 1
ATOM 661 C CA . ARG A 1 85 ? 11.417 -8.611 -0.772 1.00 92.56 85 ARG A CA 1
ATOM 662 C C . ARG A 1 85 ? 11.171 -8.615 -2.282 1.00 92.56 85 ARG A C 1
ATOM 664 O O . ARG A 1 85 ? 12.032 -9.050 -3.042 1.00 92.56 85 ARG A O 1
ATOM 671 N N . VAL A 1 86 ? 9.999 -8.156 -2.723 1.00 89.06 86 VAL A N 1
ATOM 672 C CA . VAL A 1 86 ? 9.690 -8.035 -4.157 1.00 89.06 86 VAL A CA 1
ATOM 673 C C . VAL A 1 86 ? 10.577 -6.975 -4.810 1.00 89.06 86 VAL A C 1
ATOM 675 O O . VAL A 1 86 ? 11.149 -7.235 -5.865 1.00 89.06 86 VAL A O 1
ATOM 678 N N . ALA A 1 87 ? 10.726 -5.807 -4.182 1.00 89.06 87 ALA A N 1
ATOM 679 C CA . ALA A 1 87 ? 11.589 -4.739 -4.677 1.00 89.06 87 ALA A CA 1
ATOM 680 C C . ALA A 1 87 ? 13.060 -5.180 -4.757 1.00 89.06 87 ALA A C 1
ATOM 682 O O . ALA A 1 87 ? 13.693 -4.965 -5.788 1.00 89.06 87 ALA A O 1
ATOM 683 N N . ASP A 1 88 ? 13.570 -5.864 -3.732 1.00 91.50 88 ASP A N 1
ATOM 684 C CA . ASP A 1 88 ? 14.925 -6.426 -3.709 1.00 91.50 88 ASP A CA 1
ATOM 685 C C . ASP A 1 88 ? 15.134 -7.423 -4.856 1.00 91.50 88 ASP A C 1
ATOM 687 O O . ASP A 1 88 ? 16.149 -7.374 -5.549 1.00 91.50 88 ASP A O 1
ATOM 691 N N . GLY A 1 89 ? 14.148 -8.291 -5.115 1.00 90.81 89 GLY A N 1
ATOM 692 C CA . GLY A 1 89 ? 14.183 -9.226 -6.241 1.00 90.81 89 GLY A CA 1
ATOM 693 C C . GLY A 1 89 ? 14.216 -8.524 -7.602 1.00 90.81 89 GLY A C 1
ATOM 694 O O . GLY A 1 89 ? 14.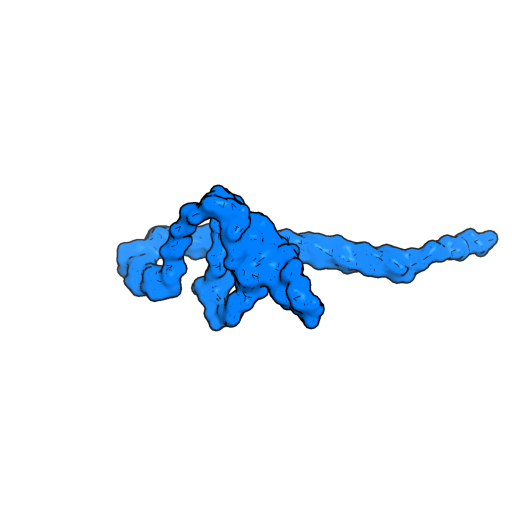986 -8.916 -8.478 1.00 90.81 89 GLY A O 1
ATOM 695 N N . ILE A 1 90 ? 13.426 -7.461 -7.772 1.00 88.19 90 ILE A N 1
ATOM 696 C CA . ILE A 1 90 ? 13.420 -6.641 -8.993 1.00 88.19 90 ILE A CA 1
ATOM 697 C C . ILE A 1 90 ? 14.777 -5.954 -9.188 1.00 88.19 90 ILE A C 1
ATOM 699 O O . ILE A 1 90 ? 15.327 -5.985 -10.289 1.00 88.19 90 ILE A O 1
ATOM 703 N N . LEU A 1 91 ? 15.342 -5.367 -8.130 1.00 90.56 91 LEU A N 1
ATOM 704 C CA . LEU A 1 91 ? 16.656 -4.725 -8.177 1.00 90.56 91 LEU A CA 1
ATOM 705 C C . LEU A 1 91 ? 17.761 -5.729 -8.515 1.00 90.56 91 LEU A C 1
ATOM 707 O O . LEU A 1 91 ? 18.603 -5.437 -9.362 1.00 90.56 91 LEU A O 1
ATOM 711 N N . ALA A 1 92 ? 17.735 -6.922 -7.919 1.00 90.12 92 ALA A N 1
ATOM 712 C CA . ALA A 1 92 ? 18.686 -7.983 -8.233 1.00 90.12 92 ALA A CA 1
ATOM 713 C C . ALA A 1 92 ? 18.626 -8.379 -9.718 1.00 90.12 92 ALA A C 1
ATOM 715 O O . ALA A 1 92 ? 19.666 -8.472 -10.368 1.00 90.12 92 ALA A O 1
ATOM 716 N N . GLN A 1 93 ? 17.422 -8.542 -10.279 1.00 89.06 93 GLN A N 1
ATOM 717 C CA . GLN A 1 93 ? 17.253 -8.834 -11.706 1.00 89.06 93 GLN A CA 1
ATOM 718 C C . GLN A 1 93 ? 17.770 -7.699 -12.593 1.00 89.06 93 GLN A C 1
ATOM 720 O O . GLN A 1 93 ? 18.495 -7.964 -13.547 1.00 89.06 93 GLN A O 1
ATOM 725 N N . MET A 1 94 ? 17.470 -6.439 -12.258 1.00 89.75 94 MET A N 1
ATOM 726 C CA . MET A 1 94 ? 17.991 -5.289 -13.004 1.00 89.75 94 MET A CA 1
ATOM 727 C C . MET A 1 94 ? 19.520 -5.251 -12.997 1.00 89.75 94 MET A C 1
ATOM 729 O O . MET A 1 94 ? 20.123 -5.038 -14.044 1.00 89.75 94 MET A O 1
ATOM 733 N N . VAL A 1 95 ? 20.157 -5.479 -11.844 1.00 88.56 95 VAL A N 1
ATOM 734 C CA . VAL A 1 95 ? 21.624 -5.495 -11.730 1.00 88.56 95 VAL A CA 1
ATOM 735 C C . VAL A 1 95 ? 22.233 -6.592 -12.605 1.00 88.56 95 VAL A C 1
ATOM 737 O O . VAL A 1 95 ? 23.217 -6.333 -13.298 1.00 88.56 95 VAL A O 1
ATOM 740 N N . VAL A 1 96 ? 21.637 -7.789 -12.624 1.00 87.62 96 VAL A N 1
ATOM 741 C CA . VAL A 1 96 ? 22.079 -8.887 -13.499 1.00 87.62 96 VAL A CA 1
ATOM 742 C C . VAL A 1 96 ? 21.923 -8.505 -14.971 1.00 87.62 96 VAL A C 1
ATOM 744 O O . VAL A 1 96 ? 22.898 -8.583 -15.713 1.00 87.62 96 VAL A O 1
ATOM 747 N N . SER A 1 97 ? 20.750 -8.016 -15.387 1.00 86.81 97 SER A N 1
ATOM 748 C CA . SER A 1 97 ? 20.497 -7.627 -16.781 1.00 86.81 97 SER A CA 1
ATOM 749 C C . SER A 1 97 ? 21.410 -6.495 -17.258 1.00 86.81 97 SER A C 1
ATOM 751 O O . SER A 1 97 ? 21.879 -6.513 -18.394 1.00 86.81 97 SER A O 1
ATOM 753 N N . VAL A 1 98 ? 21.707 -5.520 -16.394 1.00 83.75 98 VAL A N 1
ATOM 754 C CA . VAL A 1 98 ? 22.672 -4.454 -16.694 1.00 83.75 98 VAL A CA 1
ATOM 755 C C . VAL A 1 98 ? 24.080 -5.042 -16.830 1.00 83.75 98 VAL A C 1
ATOM 757 O O . VAL A 1 98 ? 24.775 -4.738 -17.795 1.00 83.75 98 VAL A O 1
ATOM 760 N N . GLY A 1 99 ? 24.497 -5.925 -15.919 1.00 78.31 99 GLY A N 1
ATOM 761 C CA . GLY A 1 99 ? 25.799 -6.594 -15.991 1.00 78.31 99 GLY A CA 1
ATOM 762 C C . GLY A 1 99 ? 25.982 -7.451 -17.250 1.00 78.31 99 GLY A C 1
ATOM 763 O O . GLY A 1 99 ? 27.064 -7.449 -17.838 1.00 78.31 99 GLY A O 1
ATOM 764 N N . GLU A 1 100 ? 24.932 -8.141 -17.695 1.00 78.00 100 GLU A N 1
ATOM 765 C CA . GLU A 1 100 ? 24.921 -8.907 -18.947 1.00 78.00 100 GLU A CA 1
ATOM 766 C C . GLU A 1 100 ? 24.987 -7.999 -20.178 1.00 78.00 100 GLU A C 1
ATOM 768 O O . GLU A 1 100 ? 25.761 -8.278 -21.090 1.00 78.00 100 GLU A O 1
ATOM 773 N N . ALA A 1 101 ? 24.268 -6.873 -20.186 1.00 74.25 101 ALA A N 1
ATOM 774 C CA . ALA A 1 101 ? 24.328 -5.899 -21.277 1.00 74.25 101 ALA A CA 1
ATOM 775 C C . ALA A 1 101 ? 25.720 -5.251 -21.437 1.00 74.25 101 ALA A C 1
ATOM 777 O O . ALA A 1 101 ? 26.095 -4.870 -22.546 1.00 74.25 101 ALA A O 1
ATOM 778 N N . TYR A 1 102 ? 26.502 -5.147 -20.352 1.00 63.94 102 TYR A N 1
ATOM 779 C CA . TYR A 1 102 ? 27.884 -4.645 -20.381 1.00 63.94 102 TYR A CA 1
ATOM 780 C C . TYR A 1 102 ? 28.945 -5.733 -20.628 1.00 63.94 102 TYR A C 1
ATOM 782 O O . TYR A 1 102 ? 30.045 -5.406 -21.082 1.00 63.94 102 TYR A O 1
ATOM 790 N N . ARG A 1 103 ? 28.642 -7.023 -20.411 1.00 66.25 103 ARG A N 1
ATOM 791 C CA . ARG A 1 103 ? 29.445 -8.131 -20.960 1.00 66.25 103 ARG A CA 1
ATOM 792 C C . ARG A 1 103 ? 29.124 -8.277 -22.448 1.00 66.25 103 ARG A C 1
ATOM 794 O O . ARG A 1 103 ? 28.385 -9.167 -22.854 1.00 66.25 103 ARG A O 1
ATOM 801 N N . GLY A 1 104 ? 29.693 -7.397 -23.271 1.00 60.09 104 GLY A N 1
ATOM 802 C CA . GLY A 1 104 ? 29.696 -7.574 -24.726 1.00 60.09 104 GLY A CA 1
ATOM 803 C C . GLY A 1 104 ? 30.190 -8.979 -25.123 1.00 60.09 104 GLY A C 1
ATOM 804 O O . GLY A 1 104 ? 30.884 -9.626 -24.331 1.00 60.09 104 GLY A O 1
ATOM 805 N N . PRO A 1 105 ? 29.839 -9.474 -26.327 1.00 58.47 105 PRO A N 1
ATOM 806 C CA . PRO A 1 105 ? 30.147 -10.838 -26.740 1.00 58.47 105 PRO A CA 1
ATOM 807 C C . PRO A 1 105 ? 31.648 -11.071 -26.596 1.00 58.47 105 PRO A C 1
ATOM 809 O O . PRO A 1 105 ? 32.448 -10.353 -27.194 1.00 58.47 105 PRO A O 1
ATOM 812 N N . SER A 1 106 ? 32.039 -12.052 -25.778 1.00 60.09 106 SER A N 1
ATOM 813 C CA . SER A 1 106 ? 33.438 -12.440 -25.672 1.00 60.09 106 SER A CA 1
ATOM 814 C C . SER A 1 106 ? 33.898 -12.874 -27.058 1.00 60.09 106 SER A C 1
ATOM 816 O O . SER A 1 106 ? 33.525 -13.946 -27.538 1.00 60.09 106 SER A O 1
ATOM 818 N N . THR A 1 107 ? 34.698 -12.042 -27.717 1.00 55.38 107 THR A N 1
ATOM 819 C CA . THR A 1 107 ? 35.485 -12.444 -28.874 1.00 55.38 107 THR A CA 1
ATOM 820 C C . THR A 1 107 ? 36.504 -13.469 -28.388 1.00 55.38 107 THR A C 1
ATOM 822 O O . THR A 1 107 ? 37.629 -13.126 -28.035 1.00 55.38 107 THR A O 1
ATOM 825 N N . SER A 1 108 ? 36.097 -14.737 -28.328 1.00 48.62 108 SER A N 1
ATOM 826 C CA . SER A 1 108 ? 37.027 -15.860 -28.345 1.00 48.62 108 SER A CA 1
ATOM 827 C C . SER A 1 108 ? 37.524 -15.976 -29.783 1.00 48.62 108 SER A C 1
ATOM 829 O O . SER A 1 108 ? 36.921 -16.619 -30.639 1.00 48.62 108 SER A O 1
ATOM 831 N N . GLY A 1 109 ? 38.564 -15.200 -30.072 1.00 54.22 109 GLY A N 1
ATOM 832 C CA . GLY A 1 109 ? 39.348 -15.306 -31.286 1.00 54.22 109 GLY A CA 1
ATOM 833 C C . GLY A 1 109 ? 40.582 -16.152 -31.009 1.00 54.22 109 GLY A C 1
ATOM 834 O O . GLY A 1 109 ? 41.452 -15.682 -30.288 1.00 54.22 109 GLY A O 1
ATOM 835 N N . ARG A 1 110 ? 40.612 -17.320 -31.664 1.00 39.94 110 ARG A N 1
ATOM 836 C CA . ARG A 1 110 ? 41.760 -18.189 -31.992 1.00 39.94 110 ARG A CA 1
ATOM 837 C C . ARG A 1 110 ? 42.556 -18.831 -30.860 1.00 39.94 110 ARG A C 1
ATOM 839 O O . ARG A 1 110 ? 43.196 -18.114 -30.070 1.00 39.94 110 ARG A O 1
#